Protein AF-A0A966Q245-F1 (afdb_monomer)

Solvent-accessible surface area (backbone atoms only — not comparable to full-atom values): 9886 Å² total; per-residue (Å²): 134,88,85,82,84,82,79,74,84,66,61,67,59,45,67,74,66,71,59,76,82,86,80,82,88,78,82,95,68,84,73,81,70,80,78,78,77,75,71,80,80,77,79,82,71,78,93,60,97,45,72,72,53,53,52,49,50,50,52,49,52,54,48,53,45,51,52,49,42,52,53,41,51,55,48,48,51,55,48,51,53,48,25,63,73,64,69,35,73,64,44,52,52,52,44,53,50,50,52,48,54,39,50,51,49,51,48,52,49,52,50,50,53,48,51,52,47,51,67,64,35,66,62,75,68,60,54,100,64,74,81,82,64,84,70,86,78,65,95,73,88,78,55,76,69,57,56,52,51,59,62,67,77,102

Mean predicted aligned error: 20.28 Å

Structure (mmCIF, N/CA/C/O backbone):
data_AF-A0A966Q245-F1
#
_entry.id   AF-A0A966Q245-F1
#
loop_
_atom_site.group_PDB
_atom_site.id
_atom_site.type_symbol
_atom_site.label_atom_id
_atom_site.label_alt_id
_atom_site.label_comp_id
_atom_site.label_asym_id
_atom_site.label_entity_id
_atom_site.label_seq_id
_atom_site.pdbx_PDB_ins_code
_atom_site.Cartn_x
_atom_site.Cartn_y
_atom_site.Cartn_z
_atom_site.occupancy
_atom_site.B_iso_or_equiv
_atom_site.auth_seq_id
_atom_site.auth_comp_id
_atom_site.auth_asym_id
_atom_site.auth_atom_id
_atom_site.pdbx_PDB_model_num
ATOM 1 N N . MET A 1 1 ? -10.536 -72.642 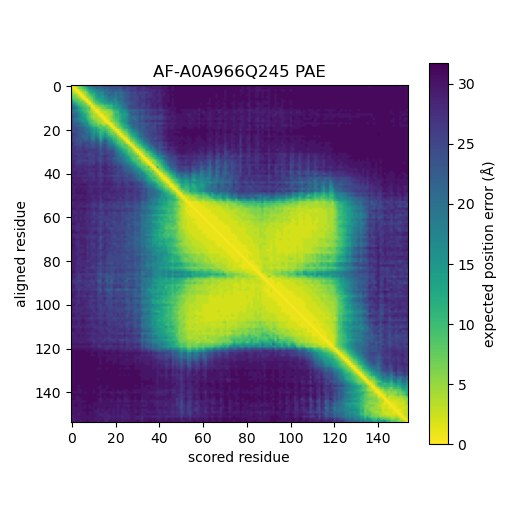16.057 1.00 37.91 1 MET A N 1
ATOM 2 C CA . MET A 1 1 ? -9.957 -71.610 15.169 1.00 37.91 1 MET A CA 1
ATOM 3 C C . MET A 1 1 ? -10.451 -70.271 15.701 1.00 37.91 1 MET A C 1
ATOM 5 O O . MET A 1 1 ? -11.646 -70.160 15.917 1.00 37.91 1 MET A O 1
ATOM 9 N N . ALA A 1 2 ? -9.545 -69.371 16.078 1.00 35.50 2 ALA A N 1
ATOM 10 C CA . ALA A 1 2 ? -9.776 -68.294 17.046 1.00 35.50 2 ALA A CA 1
ATOM 11 C C . ALA A 1 2 ? -10.609 -67.104 16.524 1.00 35.50 2 ALA A C 1
ATOM 13 O O . ALA A 1 2 ? -10.385 -66.635 15.412 1.00 35.50 2 ALA A O 1
ATOM 14 N N . GLU A 1 3 ? -11.503 -66.583 17.370 1.00 36.06 3 GLU A N 1
ATOM 15 C CA . GLU A 1 3 ? -12.107 -65.252 17.233 1.00 36.06 3 GLU A CA 1
ATOM 16 C C . GLU A 1 3 ? -11.166 -64.203 17.848 1.00 36.06 3 GLU A C 1
ATOM 18 O O . GLU A 1 3 ? -10.722 -64.346 18.988 1.00 36.06 3 GLU A O 1
ATOM 23 N N . TYR A 1 4 ? -10.850 -63.147 17.095 1.00 40.66 4 TYR A N 1
ATOM 24 C CA . TYR A 1 4 ? -10.100 -61.987 17.579 1.00 40.66 4 TYR A CA 1
ATOM 25 C C . TYR A 1 4 ? -11.068 -60.814 17.760 1.00 40.66 4 TYR A C 1
ATOM 27 O O . TYR A 1 4 ? -11.590 -60.264 16.791 1.00 40.66 4 TYR A O 1
ATOM 35 N N . ILE A 1 5 ? -11.324 -60.452 19.017 1.00 46.09 5 ILE A N 1
ATOM 36 C CA . ILE A 1 5 ? -12.120 -59.285 19.404 1.00 46.09 5 ILE A CA 1
ATOM 37 C C . ILE A 1 5 ? -11.259 -58.033 19.193 1.00 46.09 5 ILE A C 1
ATOM 39 O O . ILE A 1 5 ? -10.326 -57.780 19.953 1.00 46.09 5 ILE A O 1
ATOM 43 N N . ILE A 1 6 ? -11.574 -57.230 18.174 1.00 47.41 6 ILE A N 1
ATOM 44 C CA . ILE A 1 6 ? -11.005 -55.885 18.019 1.00 47.41 6 ILE A CA 1
ATOM 45 C C . ILE A 1 6 ? -11.787 -54.935 18.933 1.00 47.41 6 ILE A C 1
ATOM 47 O O . ILE A 1 6 ? -12.892 -54.507 18.603 1.00 47.41 6 ILE A O 1
ATOM 51 N N . MET A 1 7 ? -11.218 -54.605 20.095 1.00 42.00 7 MET A N 1
ATOM 52 C CA . MET A 1 7 ? -11.693 -53.494 20.925 1.00 42.00 7 MET A CA 1
ATOM 53 C C . MET A 1 7 ? -11.574 -52.182 20.138 1.00 42.00 7 MET A C 1
ATOM 55 O O . MET A 1 7 ? -10.476 -51.768 19.769 1.00 42.00 7 MET A O 1
ATOM 59 N N . LYS A 1 8 ? -12.705 -51.506 19.909 1.00 51.66 8 LYS A N 1
ATOM 60 C CA . LYS A 1 8 ? -12.738 -50.125 19.416 1.00 51.66 8 LYS A CA 1
ATOM 61 C C . LYS A 1 8 ? -12.217 -49.190 20.511 1.00 51.66 8 LYS A C 1
ATOM 63 O O . LYS A 1 8 ? -12.930 -48.847 21.445 1.00 51.66 8 LYS A O 1
ATOM 68 N N . THR A 1 9 ? -10.981 -48.736 20.369 1.00 49.12 9 THR A N 1
ATOM 69 C CA . THR A 1 9 ? -10.297 -47.760 21.237 1.00 49.12 9 THR A CA 1
ATOM 70 C C . THR A 1 9 ? -10.809 -46.313 21.100 1.00 49.12 9 THR A C 1
ATOM 72 O O . THR A 1 9 ? -10.153 -45.391 21.573 1.00 49.12 9 THR A O 1
ATOM 75 N N . GLY A 1 10 ? -11.972 -46.090 20.473 1.00 57.03 10 GLY A N 1
ATOM 76 C CA . GLY A 1 10 ? -12.543 -44.755 20.238 1.00 57.03 10 GLY A CA 1
ATOM 77 C C . GLY A 1 10 ? -13.560 -44.275 21.282 1.00 57.03 10 GLY A C 1
ATOM 78 O O . GLY A 1 10 ? -13.701 -43.073 21.464 1.00 57.03 10 GLY A O 1
ATOM 79 N N . ASP A 1 11 ? -14.239 -45.177 22.001 1.00 56.38 11 ASP A N 1
ATOM 80 C CA . ASP A 1 11 ? -15.345 -44.788 22.901 1.00 56.38 11 ASP A CA 1
ATOM 81 C C . ASP A 1 11 ? -14.888 -44.383 24.310 1.00 56.38 11 ASP A C 1
ATOM 83 O O . ASP A 1 11 ? -15.531 -43.570 24.975 1.00 56.38 11 ASP A O 1
ATOM 87 N N . ALA A 1 12 ? -13.751 -44.906 24.775 1.00 60.78 12 ALA A N 1
ATOM 88 C CA . ALA A 1 12 ? -13.257 -44.632 26.126 1.00 60.78 12 ALA A CA 1
ATOM 89 C C . ALA A 1 12 ? -12.767 -43.183 26.307 1.00 60.78 12 ALA A C 1
ATOM 91 O O . ALA A 1 12 ? -12.831 -42.647 27.411 1.00 60.78 12 ALA A O 1
ATOM 92 N N . LEU A 1 13 ? -12.298 -42.541 25.229 1.00 58.31 13 LEU A N 1
ATOM 93 C CA . LEU A 1 13 ? -11.798 -41.163 25.267 1.00 58.31 13 LEU A CA 1
ATOM 94 C C . LEU A 1 13 ? -12.942 -40.140 25.245 1.00 58.31 13 LEU A C 1
ATOM 96 O O . LEU A 1 13 ? -12.878 -39.138 25.952 1.00 58.31 13 LEU A O 1
ATOM 100 N N . SER A 1 14 ? -14.007 -40.422 24.492 1.00 60.97 14 SER A N 1
ATOM 101 C CA . SER A 1 14 ? -15.197 -39.568 24.390 1.00 60.97 14 SER A CA 1
ATOM 102 C C . SER A 1 14 ? -15.937 -39.467 25.729 1.00 60.97 14 SER A C 1
ATOM 104 O O . SER A 1 14 ? -16.345 -38.382 26.137 1.00 60.97 14 SER A O 1
ATOM 106 N N . ASN A 1 15 ? -16.034 -40.586 26.456 1.00 61.09 15 ASN A N 1
ATOM 107 C CA . ASN A 1 15 ? -16.732 -40.655 27.742 1.00 61.09 15 ASN A CA 1
ATOM 108 C C . ASN A 1 15 ? -15.905 -40.084 28.916 1.00 61.09 15 ASN A C 1
ATOM 110 O O . ASN A 1 15 ? -16.465 -39.584 29.885 1.00 61.09 15 ASN A O 1
ATOM 114 N N . ALA A 1 16 ? -14.568 -40.114 28.830 1.00 65.75 16 ALA A N 1
ATOM 115 C CA . ALA A 1 16 ? -13.682 -39.534 29.848 1.00 65.75 16 ALA A CA 1
ATOM 116 C C . ALA A 1 16 ? -13.599 -37.996 29.782 1.00 65.75 16 ALA A C 1
ATOM 118 O O . ALA A 1 16 ? -13.284 -37.358 30.785 1.00 65.75 16 ALA A O 1
ATOM 119 N N . LEU A 1 17 ? -13.878 -37.404 28.615 1.00 67.00 17 LEU A N 1
ATOM 120 C CA . LEU A 1 17 ? -13.802 -35.956 28.381 1.00 67.00 17 LEU A CA 1
ATOM 121 C C . LEU A 1 17 ? -15.159 -35.239 28.473 1.00 67.00 17 LEU A C 1
ATOM 123 O O . LEU A 1 17 ? -15.211 -34.030 28.267 1.00 67.00 17 LEU A O 1
ATOM 127 N N . GLY A 1 18 ? -16.245 -35.953 28.793 1.00 55.28 18 GLY A N 1
ATOM 128 C CA . GLY A 1 18 ? -17.570 -35.355 29.004 1.00 55.28 18 GLY A CA 1
ATOM 129 C C . GLY A 1 18 ? -18.142 -34.636 27.778 1.00 55.28 18 GLY A C 1
ATOM 130 O O . GLY A 1 18 ? -18.967 -33.738 27.926 1.00 55.28 18 GLY A O 1
ATOM 131 N N . ILE A 1 19 ? -17.696 -34.994 26.571 1.00 65.81 19 ILE A N 1
ATOM 132 C CA . ILE A 1 19 ? -18.196 -34.396 25.335 1.00 65.81 19 ILE A CA 1
ATOM 133 C C . ILE A 1 19 ? -19.394 -35.232 24.895 1.00 65.81 19 ILE A C 1
ATOM 135 O O . ILE A 1 19 ? -19.243 -36.264 24.241 1.00 65.81 19 ILE A O 1
ATOM 139 N N . GLU A 1 20 ? -20.592 -34.807 25.293 1.00 51.88 20 GLU A N 1
ATOM 140 C CA . GLU A 1 20 ? -21.812 -35.325 24.687 1.00 51.88 20 GLU A CA 1
ATOM 141 C C . GLU A 1 20 ? -21.779 -35.033 23.187 1.00 51.88 20 GLU A C 1
ATOM 143 O O . GLU A 1 20 ? -21.390 -33.954 22.734 1.00 51.88 20 GLU A O 1
ATOM 148 N N . ASN A 1 21 ? -22.136 -36.048 22.413 1.00 52.28 21 ASN A N 1
ATOM 149 C CA . ASN A 1 21 ? -22.091 -36.051 20.966 1.00 52.28 21 ASN A CA 1
ATOM 150 C C . ASN A 1 21 ? -23.127 -35.042 20.430 1.00 52.28 21 ASN A C 1
ATOM 152 O O . ASN A 1 21 ? -24.278 -35.391 20.190 1.00 52.28 21 ASN A O 1
ATOM 156 N N . ILE A 1 22 ? -22.727 -33.780 20.262 1.00 47.59 22 ILE A N 1
ATOM 157 C CA . ILE A 1 22 ? -23.494 -32.730 19.572 1.00 47.59 22 ILE A CA 1
ATOM 158 C C . ILE A 1 22 ? -23.466 -32.994 18.060 1.00 47.59 22 ILE A C 1
ATOM 160 O O . ILE A 1 22 ? -22.899 -32.250 17.265 1.00 47.59 22 ILE A O 1
ATOM 164 N N . VAL A 1 23 ? -24.078 -34.105 17.662 1.00 49.16 23 VAL A N 1
ATOM 165 C CA . VAL A 1 23 ? -24.497 -34.373 16.290 1.00 49.16 23 VAL A CA 1
ATOM 166 C C . VAL A 1 23 ? -26.009 -34.449 16.333 1.00 49.16 23 VAL A C 1
ATOM 168 O O . VAL A 1 23 ? -26.551 -35.537 16.378 1.00 49.16 23 VAL A O 1
ATOM 171 N N . ASP A 1 24 ? -26.656 -33.292 16.446 1.00 46.03 24 ASP A N 1
ATOM 172 C CA . ASP A 1 24 ? -28.020 -33.022 15.984 1.00 46.03 24 ASP A CA 1
ATOM 173 C C . ASP A 1 24 ? -28.374 -31.585 16.390 1.00 46.03 24 ASP A C 1
ATOM 175 O O . ASP A 1 24 ? -28.432 -31.274 17.572 1.00 46.03 24 ASP A O 1
ATOM 179 N N . ILE A 1 25 ? -28.537 -30.715 15.386 1.00 44.81 25 ILE A N 1
ATOM 180 C CA . ILE A 1 25 ? -29.146 -29.363 15.327 1.00 44.81 25 ILE A CA 1
ATOM 181 C C . ILE A 1 25 ? -28.263 -28.479 14.422 1.00 44.81 25 ILE A C 1
ATOM 183 O O . ILE A 1 25 ? -27.556 -27.583 14.869 1.00 44.81 25 ILE A O 1
ATOM 187 N N . ILE A 1 26 ? -28.324 -28.705 13.105 1.00 44.66 26 ILE A N 1
ATOM 188 C CA . ILE A 1 26 ? -28.173 -27.618 12.124 1.00 44.66 26 ILE A CA 1
ATOM 189 C C . ILE A 1 26 ? -29.279 -27.817 11.078 1.00 44.66 26 ILE A C 1
ATOM 191 O O . ILE A 1 26 ? -29.241 -28.803 10.339 1.00 44.66 26 ILE A O 1
ATOM 195 N N . PRO A 1 27 ? -30.294 -26.934 11.009 1.00 41.12 27 PRO A N 1
ATOM 196 C CA . PRO A 1 27 ? -31.349 -27.044 10.015 1.00 41.12 27 PRO A CA 1
ATOM 197 C C . PRO A 1 27 ? -30.798 -26.747 8.615 1.00 41.12 27 PRO A C 1
ATOM 199 O O . PRO A 1 27 ? -30.015 -25.820 8.399 1.00 41.12 27 PRO A O 1
ATOM 202 N N . ALA A 1 28 ? -31.239 -27.557 7.656 1.00 48.72 28 ALA A N 1
ATOM 203 C CA . ALA A 1 28 ? -30.909 -27.471 6.243 1.00 48.72 28 ALA A CA 1
ATOM 204 C C . ALA A 1 28 ? -31.399 -26.151 5.617 1.00 48.72 28 ALA A C 1
ATOM 206 O O . ALA A 1 28 ? -32.506 -26.059 5.098 1.00 48.72 28 ALA A O 1
ATOM 207 N N . ALA A 1 29 ? -30.553 -25.126 5.630 1.00 44.06 29 ALA A N 1
ATOM 208 C CA . ALA A 1 29 ? -30.679 -23.959 4.765 1.00 44.06 29 ALA A CA 1
ATOM 209 C C . ALA A 1 29 ? -29.277 -23.433 4.442 1.00 44.06 29 ALA A C 1
ATOM 211 O O . ALA A 1 29 ? -28.814 -22.426 4.975 1.00 44.06 29 ALA A O 1
ATOM 212 N N . ALA A 1 30 ? -28.577 -24.158 3.567 1.00 48.00 30 ALA A N 1
ATOM 213 C CA . ALA A 1 30 ? -27.301 -23.744 3.005 1.00 48.00 30 ALA A CA 1
ATOM 214 C C . ALA A 1 30 ? -27.496 -22.477 2.154 1.00 48.00 30 ALA A C 1
ATOM 216 O O . ALA A 1 30 ? -27.721 -22.531 0.943 1.00 48.00 30 ALA A O 1
ATOM 217 N N . LYS A 1 31 ? -27.409 -21.313 2.799 1.00 47.22 31 LYS A N 1
ATOM 218 C CA . LYS A 1 31 ? -27.165 -20.039 2.128 1.00 47.22 31 LYS A CA 1
ATOM 219 C C . LYS A 1 31 ? -25.804 -20.185 1.451 1.00 47.22 31 LYS A C 1
ATOM 221 O O . LYS A 1 31 ? -24.788 -20.273 2.134 1.00 47.22 31 LYS A O 1
ATOM 226 N N . LYS A 1 32 ? -25.798 -20.314 0.120 1.00 53.06 32 LYS A N 1
ATOM 227 C CA . LYS A 1 32 ? -24.579 -20.413 -0.692 1.00 53.06 32 LYS A CA 1
ATOM 228 C C . LYS A 1 32 ? -23.677 -19.225 -0.356 1.00 53.06 32 LYS A C 1
ATOM 230 O O . LYS A 1 32 ? -23.935 -18.108 -0.795 1.00 53.06 32 LYS A O 1
ATOM 235 N N . LEU A 1 33 ? -22.651 -19.475 0.449 1.00 50.28 33 LEU A N 1
ATOM 236 C CA . LEU A 1 33 ? -21.519 -18.575 0.600 1.00 50.28 33 LEU A CA 1
ATOM 237 C C . LEU A 1 33 ? -20.892 -18.416 -0.793 1.00 50.28 33 LEU A C 1
ATOM 239 O O . LEU A 1 33 ? -20.766 -19.421 -1.504 1.00 50.28 33 LEU A O 1
ATOM 243 N N . PRO A 1 34 ? -20.542 -17.197 -1.232 1.00 48.72 34 PRO A N 1
ATOM 244 C CA . PRO A 1 34 ? -19.840 -17.040 -2.491 1.00 48.72 34 PRO A CA 1
ATOM 245 C C . PRO A 1 34 ? -18.511 -17.785 -2.372 1.00 48.72 34 PRO A C 1
ATOM 247 O O . PRO A 1 34 ? -17.696 -17.503 -1.495 1.00 48.72 34 PRO A O 1
ATOM 250 N N . LEU A 1 35 ? -18.330 -18.780 -3.240 1.00 53.34 35 LEU A N 1
ATOM 251 C CA . LEU A 1 35 ? -17.052 -19.435 -3.462 1.00 53.34 35 LEU A CA 1
ATOM 252 C C . LEU A 1 35 ? -16.062 -18.334 -3.839 1.00 53.34 35 LEU A C 1
ATOM 254 O O . LEU A 1 35 ? -16.130 -17.780 -4.935 1.00 53.34 35 LEU A O 1
ATOM 258 N N . VAL A 1 36 ? -15.179 -17.983 -2.906 1.00 56.53 36 VAL A N 1
ATOM 259 C CA . VAL A 1 36 ? -14.026 -17.137 -3.192 1.00 56.53 36 VAL A CA 1
ATOM 260 C C . VAL A 1 36 ? -13.178 -17.928 -4.176 1.00 56.53 36 VAL A C 1
ATOM 262 O O . VAL A 1 36 ? -12.489 -18.878 -3.806 1.00 56.53 36 VAL A O 1
ATOM 265 N N . VAL A 1 37 ? -13.305 -17.573 -5.454 1.00 48.28 37 VAL A N 1
ATOM 266 C CA . VAL A 1 37 ? -12.442 -18.047 -6.530 1.00 48.28 37 VAL A CA 1
ATOM 267 C C . VAL A 1 37 ? -11.032 -17.628 -6.142 1.00 48.28 37 VAL A C 1
ATOM 269 O O . VAL A 1 37 ? -10.654 -16.462 -6.244 1.00 48.28 37 VAL A O 1
ATOM 272 N N . ARG A 1 38 ? -10.279 -18.583 -5.600 1.00 62.00 38 ARG A N 1
ATOM 273 C CA . ARG A 1 38 ? -8.860 -18.440 -5.310 1.00 62.00 38 ARG A CA 1
ATOM 274 C C . ARG A 1 38 ? -8.180 -18.243 -6.662 1.00 62.00 38 ARG A C 1
ATOM 276 O O . ARG A 1 38 ? -8.025 -19.204 -7.408 1.00 62.00 38 ARG A O 1
ATOM 2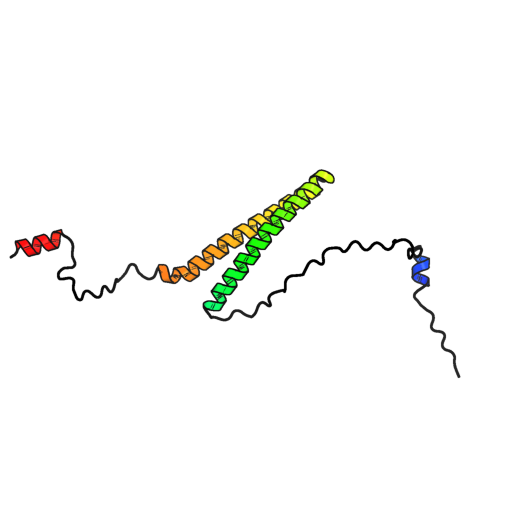83 N N . SER A 1 39 ? -7.879 -16.989 -6.996 1.00 56.69 39 SER A N 1
ATOM 284 C CA . SER A 1 39 ? -7.148 -16.628 -8.209 1.00 56.69 39 SER A CA 1
ATOM 285 C C . SER A 1 39 ? -5.878 -17.470 -8.287 1.00 56.69 39 SER A C 1
ATOM 287 O O . SER A 1 39 ? -5.163 -17.583 -7.286 1.00 56.69 39 SER A O 1
ATOM 289 N N . GLU A 1 40 ? -5.641 -18.075 -9.448 1.00 55.53 40 GLU A N 1
ATOM 290 C CA . GLU A 1 40 ? -4.492 -18.928 -9.742 1.00 55.53 40 GLU A CA 1
ATOM 291 C C . GLU A 1 40 ? -3.199 -18.314 -9.192 1.00 55.53 40 GLU A C 1
ATOM 293 O O . GLU A 1 40 ? -2.859 -17.166 -9.480 1.00 55.53 40 GLU A O 1
ATOM 298 N N . GLN A 1 41 ? -2.487 -19.076 -8.359 1.00 54.47 41 GLN A N 1
ATOM 299 C CA . GLN A 1 41 ? -1.119 -18.733 -7.994 1.00 54.47 41 GLN A CA 1
ATOM 300 C C . GLN A 1 41 ? -0.277 -18.857 -9.261 1.00 54.47 41 GLN A C 1
ATOM 302 O O . GLN A 1 41 ? -0.049 -19.964 -9.745 1.00 54.47 41 GLN A O 1
ATOM 307 N N . THR A 1 42 ? 0.171 -17.726 -9.797 1.00 50.66 42 THR A N 1
ATOM 308 C CA . THR A 1 42 ? 1.181 -17.699 -10.852 1.00 50.66 42 THR A CA 1
ATOM 309 C C . THR A 1 42 ? 2.454 -18.335 -10.305 1.00 50.66 42 THR A C 1
ATOM 311 O O . THR A 1 42 ? 3.011 -17.864 -9.310 1.00 50.66 42 THR A O 1
ATOM 314 N N . VAL A 1 43 ?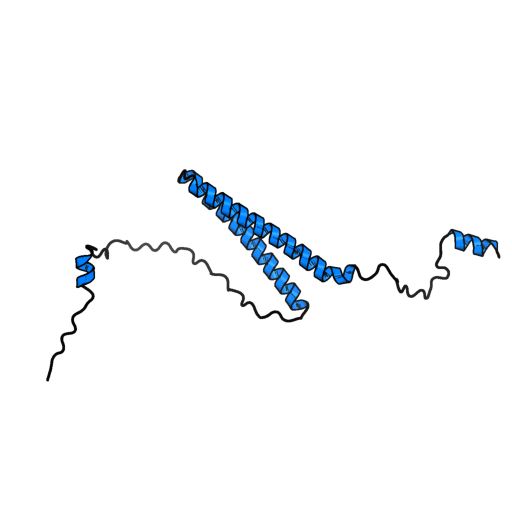 2.866 -19.440 -10.921 1.00 53.12 43 VAL A N 1
ATOM 315 C CA . VAL A 1 43 ? 4.133 -20.122 -10.654 1.00 53.12 43 VAL A CA 1
ATOM 316 C C . VAL A 1 43 ? 5.255 -19.120 -10.929 1.00 53.12 43 VAL A C 1
ATOM 318 O O . VAL A 1 43 ? 5.293 -18.523 -12.000 1.00 53.12 43 VAL A O 1
ATOM 321 N N . ILE A 1 44 ? 6.110 -18.869 -9.938 1.00 56.72 44 ILE A N 1
ATOM 322 C CA . ILE A 1 44 ? 7.304 -18.037 -10.110 1.00 56.72 44 ILE A CA 1
ATOM 323 C C . ILE A 1 44 ? 8.395 -18.907 -10.736 1.00 56.72 44 ILE A C 1
ATOM 325 O O . ILE A 1 44 ? 9.040 -19.696 -10.044 1.00 56.72 44 ILE A O 1
ATOM 329 N N . ASP A 1 45 ? 8.551 -18.814 -12.053 1.00 61.41 45 ASP A N 1
ATOM 330 C CA . ASP A 1 45 ? 9.682 -19.419 -12.755 1.00 61.41 45 ASP A CA 1
ATOM 331 C C . ASP A 1 45 ? 10.991 -18.702 -12.376 1.00 61.41 45 ASP A C 1
ATOM 333 O O . ASP A 1 45 ? 11.000 -17.545 -11.950 1.00 61.41 45 ASP A O 1
ATOM 337 N N . ALA A 1 46 ? 12.112 -19.423 -12.456 1.00 59.19 46 ALA A N 1
ATOM 338 C CA . ALA A 1 46 ? 13.426 -18.893 -12.099 1.00 59.19 46 ALA A CA 1
ATOM 339 C C . ALA A 1 46 ? 13.799 -17.678 -12.977 1.00 59.19 46 ALA A C 1
ATOM 341 O O . ALA A 1 46 ? 13.468 -17.681 -14.166 1.00 59.19 46 ALA A O 1
ATOM 342 N N . PRO A 1 47 ? 14.532 -16.676 -12.441 1.00 57.75 47 PRO A N 1
ATOM 343 C CA . PRO A 1 47 ? 14.859 -15.468 -13.189 1.00 57.75 47 PRO A CA 1
ATOM 344 C C . PRO A 1 47 ? 15.651 -15.842 -14.438 1.00 57.75 47 PRO A C 1
ATOM 346 O O . PRO A 1 47 ? 16.764 -16.364 -14.348 1.00 57.75 47 PRO A O 1
ATOM 349 N N . THR A 1 48 ? 15.067 -15.601 -15.604 1.00 59.56 48 THR A N 1
ATOM 350 C CA . THR A 1 48 ? 15.748 -15.726 -16.890 1.00 59.56 48 THR A CA 1
ATOM 351 C C . THR A 1 48 ? 16.284 -14.350 -17.270 1.00 59.56 48 THR A C 1
ATOM 353 O O . THR A 1 48 ? 15.664 -13.323 -17.015 1.00 59.56 48 THR A O 1
ATOM 356 N N . GLU A 1 49 ? 17.493 -14.303 -17.824 1.00 59.66 49 GLU A N 1
ATOM 357 C CA . GLU A 1 49 ? 18.268 -13.069 -18.032 1.00 59.66 49 GLU A CA 1
ATOM 358 C C . GLU A 1 49 ? 17.731 -12.183 -19.185 1.00 59.66 49 GLU A C 1
ATOM 360 O O . GLU A 1 49 ? 18.430 -11.296 -19.676 1.00 59.66 49 GLU A O 1
ATOM 365 N N . ASN A 1 50 ? 16.491 -12.402 -19.647 1.00 69.06 50 ASN A N 1
ATOM 366 C CA . ASN A 1 50 ? 15.904 -11.652 -20.756 1.00 69.06 50 ASN A CA 1
ATOM 367 C C . ASN A 1 50 ? 15.207 -10.373 -20.272 1.00 69.06 50 ASN A C 1
ATOM 369 O O . ASN A 1 50 ? 14.458 -10.365 -19.298 1.00 69.06 50 ASN A O 1
ATOM 373 N N . GLN A 1 51 ? 15.362 -9.288 -21.032 1.00 65.25 51 GLN A N 1
ATOM 374 C CA . GLN A 1 51 ? 14.700 -8.003 -20.758 1.00 65.25 51 GLN A CA 1
ATOM 375 C C . GLN A 1 51 ? 13.161 -8.083 -20.784 1.00 65.25 51 GLN A C 1
ATOM 377 O O . GLN A 1 51 ? 12.497 -7.323 -20.084 1.00 65.25 51 GLN A O 1
ATOM 382 N N . ALA A 1 52 ? 12.586 -8.997 -21.575 1.00 68.44 52 ALA A N 1
ATOM 383 C CA . ALA A 1 52 ? 11.138 -9.215 -21.619 1.00 68.44 52 ALA A CA 1
ATOM 384 C C . ALA A 1 52 ? 10.602 -9.811 -20.304 1.00 68.44 52 ALA A C 1
ATOM 386 O O . ALA A 1 52 ? 9.545 -9.393 -19.832 1.00 68.44 52 ALA A O 1
ATOM 387 N N . ASP A 1 53 ? 11.370 -10.712 -19.688 1.00 75.75 53 ASP A N 1
ATOM 388 C CA . ASP A 1 53 ? 11.012 -11.363 -18.424 1.00 75.75 53 ASP A CA 1
ATOM 389 C C . ASP A 1 53 ? 11.083 -10.346 -17.268 1.00 75.75 53 ASP A C 1
ATOM 391 O O . ASP A 1 53 ? 10.171 -10.261 -16.450 1.00 75.75 53 ASP A O 1
ATOM 395 N N . GLN A 1 54 ? 12.080 -9.450 -17.283 1.00 78.69 54 GLN A N 1
ATOM 396 C CA . GLN A 1 54 ? 12.208 -8.358 -16.303 1.00 78.69 54 GLN A CA 1
ATOM 397 C C . GLN A 1 54 ? 11.028 -7.374 -16.318 1.00 78.69 54 GLN A C 1
ATOM 399 O O . GLN A 1 54 ? 10.600 -6.883 -15.267 1.00 78.69 54 GLN A O 1
ATOM 404 N N . ASP A 1 55 ? 10.502 -7.057 -17.502 1.00 82.38 55 ASP A N 1
ATOM 405 C CA . ASP A 1 55 ? 9.362 -6.154 -17.641 1.00 82.38 55 ASP A CA 1
ATOM 406 C C . ASP A 1 55 ? 8.058 -6.801 -17.169 1.00 82.38 55 ASP A C 1
ATOM 408 O O . ASP A 1 55 ? 7.241 -6.136 -16.519 1.00 82.38 55 ASP A O 1
ATOM 412 N N . GLU A 1 56 ? 7.871 -8.092 -17.437 1.00 87.44 56 GLU A N 1
ATOM 413 C CA . GLU A 1 56 ? 6.727 -8.842 -16.923 1.00 87.44 56 GLU A CA 1
ATOM 414 C C . GLU A 1 56 ? 6.799 -9.034 -15.404 1.00 87.44 56 GLU A C 1
ATOM 416 O O . GLU A 1 56 ? 5.798 -8.784 -14.724 1.00 87.44 56 GLU A O 1
ATOM 421 N N . ASP A 1 57 ? 7.977 -9.325 -14.850 1.00 85.06 57 ASP A N 1
ATOM 422 C CA . ASP A 1 57 ? 8.208 -9.395 -13.404 1.00 85.06 57 ASP A CA 1
ATOM 423 C C . ASP A 1 57 ? 7.925 -8.053 -12.722 1.00 85.06 57 ASP A C 1
ATOM 425 O O . ASP A 1 57 ? 7.242 -7.994 -11.694 1.00 85.06 57 ASP A O 1
ATOM 429 N N . TYR A 1 58 ? 8.365 -6.941 -13.321 1.00 88.75 58 TYR A N 1
ATOM 430 C CA . TYR A 1 58 ? 8.045 -5.604 -12.822 1.00 88.75 58 TYR A CA 1
ATOM 431 C C . TYR A 1 58 ? 6.536 -5.336 -12.841 1.00 88.75 58 TYR A C 1
ATOM 433 O O . TYR A 1 58 ? 5.978 -4.806 -11.872 1.00 88.75 58 TYR A O 1
ATOM 441 N N . ARG A 1 59 ? 5.844 -5.693 -13.930 1.00 88.62 59 ARG A N 1
ATOM 442 C CA . ARG A 1 59 ? 4.387 -5.525 -14.032 1.00 88.62 59 ARG A CA 1
ATOM 443 C C . ARG A 1 59 ? 3.659 -6.393 -13.013 1.00 88.62 59 ARG A C 1
ATOM 445 O O . ARG A 1 59 ? 2.699 -5.908 -12.412 1.00 88.62 59 ARG A O 1
ATOM 452 N N . LEU A 1 60 ? 4.103 -7.630 -12.805 1.00 91.12 60 LEU A N 1
ATOM 453 C CA . LEU A 1 60 ? 3.554 -8.541 -11.809 1.00 91.12 60 LEU A CA 1
ATOM 454 C C . LEU A 1 60 ? 3.744 -7.980 -10.401 1.00 91.12 60 LEU A C 1
ATOM 456 O O . LEU A 1 60 ? 2.756 -7.787 -9.699 1.00 91.12 60 LEU A O 1
ATOM 460 N N . ALA A 1 61 ? 4.971 -7.620 -10.026 1.00 89.75 61 ALA A N 1
ATOM 461 C CA . ALA A 1 61 ? 5.271 -7.032 -8.725 1.00 89.75 61 ALA A CA 1
ATOM 462 C C . ALA A 1 61 ? 4.451 -5.755 -8.480 1.00 89.75 61 ALA A C 1
ATOM 464 O O . ALA A 1 61 ? 3.831 -5.599 -7.428 1.00 89.75 61 ALA A O 1
ATOM 465 N N . ARG A 1 62 ? 4.356 -4.863 -9.476 1.00 91.94 62 ARG A N 1
ATOM 466 C CA . ARG A 1 62 ? 3.551 -3.636 -9.387 1.00 91.94 62 ARG A CA 1
ATOM 467 C C . ARG A 1 62 ? 2.063 -3.918 -9.181 1.00 91.94 62 ARG A C 1
ATOM 469 O O . ARG A 1 62 ? 1.435 -3.204 -8.399 1.00 91.94 62 ARG A O 1
ATOM 476 N N . ARG A 1 63 ? 1.496 -4.912 -9.874 1.00 92.94 63 ARG A N 1
ATOM 477 C CA . ARG A 1 63 ? 0.102 -5.341 -9.665 1.00 92.94 63 ARG A CA 1
ATOM 478 C C . ARG A 1 63 ? -0.083 -5.894 -8.256 1.00 92.94 63 ARG A C 1
ATOM 480 O O . ARG A 1 63 ? -0.922 -5.383 -7.528 1.00 92.94 63 ARG A O 1
ATOM 487 N N . THR A 1 64 ? 0.773 -6.821 -7.837 1.00 92.19 64 THR A N 1
ATOM 488 C CA . THR A 1 64 ? 0.720 -7.438 -6.506 1.00 92.19 64 THR A CA 1
ATOM 489 C C . THR A 1 64 ? 0.781 -6.404 -5.387 1.00 92.19 64 THR A C 1
ATOM 491 O O . THR A 1 64 ? -0.047 -6.440 -4.481 1.00 92.19 64 THR A O 1
ATOM 494 N N . PHE A 1 65 ? 1.703 -5.438 -5.451 1.00 93.38 65 PHE A N 1
ATOM 495 C CA . PHE A 1 65 ? 1.784 -4.386 -4.437 1.00 93.38 65 PHE A CA 1
ATOM 496 C C . PHE A 1 65 ? 0.543 -3.489 -4.426 1.00 93.38 65 PHE A C 1
ATOM 498 O O . PHE A 1 65 ? 0.076 -3.112 -3.356 1.00 93.38 65 PHE A O 1
ATOM 505 N N . ARG A 1 66 ? -0.028 -3.158 -5.591 1.00 93.94 66 ARG A N 1
ATOM 506 C CA . ARG A 1 66 ? -1.270 -2.370 -5.659 1.00 93.94 66 ARG A CA 1
ATOM 507 C C . ARG A 1 66 ? -2.453 -3.132 -5.076 1.00 93.94 66 ARG A C 1
ATOM 509 O O . ARG A 1 66 ? -3.201 -2.558 -4.290 1.00 93.94 66 ARG A O 1
ATOM 516 N N . ASP A 1 67 ? -2.570 -4.412 -5.397 1.00 95.00 67 ASP A N 1
ATOM 517 C CA . ASP A 1 67 ? -3.614 -5.276 -4.855 1.00 95.00 67 ASP A CA 1
ATOM 518 C C . ASP A 1 67 ? -3.471 -5.441 -3.341 1.00 95.00 67 ASP A C 1
ATOM 520 O O . ASP A 1 67 ? -4.469 -5.415 -2.624 1.00 95.00 67 ASP A O 1
ATOM 524 N N . LEU A 1 68 ? -2.238 -5.563 -2.840 1.00 93.69 68 LEU A N 1
ATOM 525 C CA . LEU A 1 68 ? -1.964 -5.672 -1.411 1.00 93.69 68 LEU A CA 1
ATOM 526 C C . LEU A 1 68 ? -2.287 -4.372 -0.665 1.00 93.69 68 LEU A C 1
ATOM 528 O O . LEU A 1 68 ? -2.863 -4.433 0.415 1.00 93.69 68 LEU A O 1
ATOM 532 N N . ILE A 1 69 ? -1.985 -3.207 -1.247 1.00 93.06 69 ILE A N 1
ATOM 533 C CA . ILE A 1 69 ? -2.353 -1.900 -0.677 1.00 93.06 69 ILE A CA 1
ATOM 534 C C . ILE A 1 69 ? -3.875 -1.743 -0.623 1.00 93.06 69 ILE A C 1
ATOM 536 O O . ILE A 1 69 ? -4.401 -1.347 0.411 1.00 93.06 69 ILE A O 1
ATOM 540 N N . ASN A 1 70 ? -4.588 -2.089 -1.699 1.00 94.44 70 ASN A N 1
ATOM 541 C CA . ASN A 1 70 ? -6.051 -2.001 -1.730 1.00 94.44 70 ASN A CA 1
ATOM 542 C C . ASN A 1 70 ? -6.680 -2.920 -0.675 1.00 94.44 70 ASN A C 1
ATOM 544 O O . ASN A 1 70 ? -7.418 -2.451 0.183 1.00 94.44 70 ASN A O 1
ATOM 548 N N . LYS A 1 71 ? -6.298 -4.204 -0.661 1.00 94.38 71 LYS A N 1
ATOM 549 C CA . LYS A 1 71 ? -6.773 -5.165 0.348 1.00 94.38 71 LYS A CA 1
ATOM 550 C C . LYS A 1 71 ? -6.369 -4.768 1.769 1.00 94.38 71 LYS A C 1
ATOM 552 O O . LYS A 1 71 ? -7.104 -5.039 2.710 1.00 94.38 71 LYS A O 1
ATOM 557 N N . GLY A 1 72 ? -5.199 -4.153 1.931 1.00 94.25 72 GLY A N 1
ATOM 558 C CA . GLY A 1 72 ? -4.723 -3.626 3.203 1.00 94.25 72 GLY A CA 1
ATOM 559 C C . GLY A 1 72 ? -5.587 -2.476 3.710 1.00 94.25 72 GLY A C 1
ATOM 560 O O . GLY A 1 72 ? -5.943 -2.473 4.882 1.00 94.25 72 GLY A O 1
ATOM 561 N N . ASN A 1 73 ? -5.978 -1.548 2.834 1.00 93.38 73 ASN A N 1
ATOM 562 C CA . ASN A 1 73 ? -6.900 -0.462 3.170 1.00 93.38 73 ASN A CA 1
ATOM 563 C C . ASN A 1 73 ? -8.289 -0.998 3.544 1.00 93.38 73 ASN A C 1
ATOM 565 O O . ASN A 1 73 ? -8.802 -0.630 4.597 1.00 93.38 73 ASN A O 1
ATOM 569 N N . ASP A 1 74 ? -8.838 -1.935 2.765 1.00 94.69 74 ASP A N 1
ATOM 570 C CA . ASP A 1 74 ? -10.122 -2.581 3.078 1.00 94.69 74 ASP A CA 1
ATOM 571 C C . ASP A 1 74 ? -10.067 -3.304 4.439 1.00 94.69 74 ASP A C 1
ATOM 573 O O . ASP A 1 74 ? -10.989 -3.234 5.251 1.00 94.69 74 ASP A O 1
ATOM 577 N N . ALA A 1 75 ? -8.953 -3.987 4.726 1.00 93.31 75 ALA A N 1
ATOM 578 C CA . ALA A 1 75 ? -8.739 -4.656 6.005 1.00 93.31 75 ALA A CA 1
ATOM 579 C C . ALA A 1 75 ? -8.595 -3.665 7.172 1.00 93.31 75 ALA A C 1
ATOM 581 O O . ALA A 1 75 ? -9.063 -3.956 8.271 1.00 93.31 75 ALA A O 1
ATOM 582 N N . ILE A 1 76 ? -7.974 -2.501 6.955 1.00 93.06 76 ILE A N 1
ATOM 583 C CA . ILE A 1 76 ? -7.887 -1.429 7.957 1.00 93.06 76 ILE A CA 1
ATOM 584 C C . ILE A 1 76 ? -9.281 -0.896 8.288 1.00 93.06 76 ILE A C 1
ATOM 586 O O . ILE A 1 76 ? -9.573 -0.699 9.465 1.00 93.06 76 ILE A O 1
ATOM 590 N N . GLU A 1 77 ? -10.147 -0.700 7.293 1.00 92.25 77 GLU A N 1
ATOM 591 C CA . GLU A 1 77 ? -11.537 -0.291 7.521 1.00 92.25 77 GLU A CA 1
ATOM 592 C C . GLU A 1 77 ? -12.301 -1.350 8.328 1.00 92.25 77 GLU A C 1
ATOM 594 O O . GLU A 1 77 ? -12.874 -1.031 9.370 1.00 92.25 77 GLU A O 1
ATOM 599 N N . GLY A 1 78 ? -12.212 -2.626 7.932 1.00 91.56 78 GLY A N 1
ATOM 600 C CA . GLY A 1 78 ? -12.867 -3.724 8.650 1.00 91.56 78 GLY A CA 1
ATOM 601 C C . GLY A 1 78 ? -12.374 -3.904 10.092 1.00 91.56 78 GLY A C 1
ATOM 602 O O . GLY A 1 78 ? -13.174 -4.115 11.004 1.00 91.56 78 GLY A O 1
ATOM 603 N N . ILE A 1 79 ? -11.062 -3.781 10.334 1.00 89.88 79 ILE A N 1
ATOM 604 C CA . ILE A 1 79 ? -10.506 -3.788 11.697 1.00 89.88 79 ILE A CA 1
ATOM 605 C C . ILE A 1 79 ? -10.916 -2.526 12.455 1.00 89.88 79 ILE A C 1
ATOM 607 O O . ILE A 1 79 ? -11.140 -2.602 13.658 1.00 89.88 79 ILE A O 1
ATOM 611 N N . GLY A 1 80 ? -11.027 -1.379 11.786 1.00 90.94 80 GLY A N 1
ATOM 612 C CA . GLY A 1 80 ? -11.476 -0.131 12.392 1.00 90.94 80 GLY A CA 1
ATOM 613 C C . GLY A 1 80 ? -12.901 -0.229 12.932 1.00 90.94 80 GLY A C 1
ATOM 614 O O . GLY A 1 80 ? -13.167 0.238 14.039 1.00 90.94 80 GLY A O 1
ATOM 615 N N . ASP A 1 81 ? -13.799 -0.882 12.198 1.00 90.88 81 ASP A N 1
ATOM 616 C CA . ASP A 1 81 ? -15.166 -1.128 12.660 1.00 90.88 81 ASP A CA 1
ATOM 617 C C . ASP A 1 81 ? -15.203 -2.133 13.816 1.00 90.88 81 ASP A C 1
ATOM 619 O O . ASP A 1 81 ? -15.847 -1.870 14.833 1.00 90.88 81 ASP A O 1
ATOM 623 N N . LEU A 1 82 ? -14.414 -3.211 13.739 1.00 88.00 82 LEU A N 1
ATOM 624 C CA . LEU A 1 82 ? -14.266 -4.161 14.846 1.00 88.00 82 LEU A CA 1
ATOM 625 C C . LEU A 1 82 ? -13.660 -3.507 16.099 1.00 88.00 82 LEU A C 1
ATOM 627 O O . LEU A 1 82 ? -14.083 -3.801 17.210 1.00 88.00 82 LEU A O 1
ATOM 631 N N . ALA A 1 83 ? -12.681 -2.614 15.946 1.00 88.81 83 ALA A N 1
ATOM 632 C CA . ALA A 1 83 ? -12.037 -1.912 17.055 1.00 88.81 83 ALA A CA 1
ATOM 633 C C . ALA A 1 83 ? -12.985 -0.918 17.743 1.00 88.81 83 ALA A C 1
ATOM 635 O O . ALA A 1 83 ? -12.886 -0.717 18.956 1.00 88.81 83 ALA A O 1
ATOM 636 N N . LYS A 1 84 ? -13.912 -0.314 16.986 1.00 88.19 84 LYS A N 1
ATOM 637 C CA . LYS A 1 84 ? -15.001 0.504 17.539 1.00 88.19 84 LYS A CA 1
ATOM 638 C C . LYS A 1 84 ? -16.023 -0.355 18.278 1.00 88.19 84 LYS A C 1
ATOM 640 O O . LYS A 1 84 ? -16.421 0.024 19.369 1.00 88.19 84 LYS A O 1
ATOM 645 N N . GLU A 1 85 ? -16.426 -1.492 17.712 1.00 90.44 85 GLU A N 1
ATOM 646 C CA . GLU A 1 85 ? -17.416 -2.388 18.325 1.00 90.44 85 GLU A CA 1
ATOM 647 C C . GLU A 1 85 ? -16.876 -3.086 19.578 1.00 90.44 85 GLU A C 1
ATOM 649 O O . GLU A 1 85 ? -17.569 -3.197 20.585 1.00 90.44 85 GLU A O 1
ATOM 654 N N . SER A 1 86 ? -15.625 -3.545 19.537 1.00 87.81 86 SER A N 1
ATOM 655 C CA . SER A 1 86 ? -15.025 -4.298 20.635 1.00 87.81 86 SER A CA 1
ATOM 656 C C . SER A 1 86 ? -14.448 -3.408 21.740 1.00 87.81 86 SER A C 1
ATOM 658 O O . SER A 1 86 ? -13.946 -3.952 22.723 1.00 87.81 86 SER A O 1
ATOM 660 N N . GLU A 1 87 ? -14.378 -2.088 21.522 1.00 86.75 87 GLU A N 1
ATOM 661 C CA . GLU A 1 87 ? -13.733 -1.083 22.387 1.00 86.75 87 GLU A CA 1
ATOM 662 C C . GLU A 1 87 ? -12.371 -1.535 22.961 1.00 86.75 87 GLU A C 1
ATOM 664 O O . GLU A 1 87 ? -11.984 -1.190 24.078 1.00 86.75 87 GLU A O 1
ATOM 669 N N . SER A 1 88 ? -11.621 -2.347 22.206 1.00 87.06 88 SER A N 1
ATOM 670 C CA . SER A 1 88 ? -10.421 -3.008 22.723 1.00 87.06 88 SER A CA 1
ATOM 671 C C . SER A 1 88 ? -9.180 -2.186 22.385 1.00 87.06 88 SER A C 1
ATOM 673 O O . SER A 1 88 ? -8.862 -2.041 21.201 1.00 87.06 88 SER A O 1
ATOM 675 N N . PRO A 1 89 ? -8.394 -1.730 23.381 1.00 88.00 89 PRO A N 1
ATOM 676 C CA . PRO A 1 89 ? -7.120 -1.051 23.131 1.00 88.00 89 PRO A CA 1
ATOM 677 C C . PRO A 1 89 ? -6.180 -1.880 22.249 1.00 88.00 89 PRO A C 1
ATOM 679 O O . PRO A 1 89 ? -5.453 -1.346 21.414 1.00 88.00 89 PRO A O 1
ATOM 682 N N . ARG A 1 90 ? -6.255 -3.211 22.369 1.00 89.19 90 ARG A N 1
ATOM 683 C CA . ARG A 1 90 ? -5.440 -4.132 21.579 1.00 89.19 90 ARG A CA 1
ATOM 684 C C . ARG A 1 90 ? -5.809 -4.126 20.093 1.00 89.19 90 ARG A C 1
ATOM 686 O O . ARG A 1 90 ? -4.920 -4.274 19.258 1.00 89.19 90 ARG A O 1
ATOM 693 N N . ALA A 1 91 ? -7.084 -3.939 19.751 1.00 89.38 91 ALA A N 1
ATOM 694 C CA . ALA A 1 91 ? -7.523 -3.874 18.357 1.00 89.38 91 ALA A CA 1
ATOM 695 C C . ALA A 1 91 ? -6.931 -2.645 17.644 1.00 89.38 91 ALA A C 1
ATOM 697 O O . ALA A 1 91 ? -6.456 -2.756 16.514 1.00 89.38 91 ALA A O 1
ATOM 698 N N . TYR A 1 92 ? -6.846 -1.505 18.339 1.00 91.62 92 TYR A N 1
ATOM 699 C CA . TYR A 1 92 ? -6.196 -0.299 17.819 1.00 91.62 92 TYR A CA 1
ATOM 700 C C . TYR A 1 92 ? -4.681 -0.466 17.624 1.00 91.62 92 TYR A C 1
ATOM 702 O O . TYR A 1 92 ? -4.133 0.042 16.648 1.00 91.62 92 TYR A O 1
ATOM 710 N N . GLU A 1 93 ? -3.994 -1.217 18.490 1.00 91.75 93 GLU A N 1
ATOM 711 C CA . GLU A 1 93 ? -2.568 -1.531 18.303 1.00 91.75 93 GLU A CA 1
ATOM 712 C C . GLU A 1 93 ? -2.321 -2.413 17.071 1.00 91.75 93 GLU A C 1
ATOM 714 O O . GLU A 1 93 ? -1.381 -2.183 16.301 1.00 91.75 93 GLU A O 1
ATOM 719 N N . VAL A 1 94 ? -3.171 -3.424 16.864 1.00 92.00 94 VAL A N 1
ATOM 720 C CA . VAL A 1 94 ? -3.090 -4.295 15.684 1.00 92.00 94 VAL A CA 1
ATOM 721 C C . VAL A 1 94 ? -3.400 -3.496 14.419 1.00 92.00 94 VAL A C 1
ATOM 723 O O . VAL A 1 94 ? -2.671 -3.621 13.437 1.00 92.00 94 VAL A O 1
ATOM 726 N N . MET A 1 95 ? -4.400 -2.612 14.456 1.00 91.94 95 MET A N 1
ATOM 727 C CA . MET A 1 95 ? -4.703 -1.689 13.360 1.00 91.94 95 MET A CA 1
ATOM 728 C C . MET A 1 95 ? -3.509 -0.784 13.031 1.00 91.94 95 MET A C 1
ATOM 730 O O . MET A 1 95 ? -3.134 -0.671 11.867 1.00 91.94 95 MET A O 1
ATOM 734 N N . ALA A 1 96 ? -2.864 -0.190 14.039 1.00 92.50 96 ALA A N 1
ATOM 735 C CA . ALA A 1 96 ? -1.670 0.634 13.843 1.00 92.50 96 ALA A CA 1
ATOM 736 C C . ALA A 1 96 ? -0.511 -0.169 13.227 1.00 92.50 96 ALA A C 1
ATOM 738 O O . ALA A 1 96 ? 0.214 0.331 12.364 1.00 92.50 96 ALA A O 1
ATOM 739 N N . THR A 1 97 ? -0.365 -1.435 13.624 1.00 95.06 97 THR A N 1
ATOM 740 C CA . THR A 1 97 ? 0.616 -2.354 13.030 1.00 95.06 97 THR A CA 1
ATOM 741 C C . THR A 1 97 ? 0.287 -2.645 11.564 1.00 95.06 97 THR A C 1
ATOM 743 O O . THR A 1 97 ? 1.174 -2.556 10.719 1.00 95.06 97 THR A O 1
ATOM 746 N N . LEU A 1 98 ? -0.980 -2.916 11.234 1.00 93.69 98 LEU A N 1
ATOM 747 C CA . LEU A 1 98 ? -1.414 -3.154 9.856 1.00 93.69 98 LEU A CA 1
ATOM 748 C C . LEU A 1 98 ? -1.211 -1.914 8.975 1.00 93.69 98 LEU A C 1
ATOM 750 O O . LEU A 1 98 ? -0.665 -2.024 7.880 1.00 93.69 98 LEU A O 1
ATOM 754 N N . MET A 1 99 ? -1.575 -0.728 9.471 1.00 93.50 99 MET A N 1
ATOM 755 C CA . MET A 1 99 ? -1.321 0.548 8.794 1.00 93.50 99 MET A CA 1
ATOM 756 C C . MET A 1 99 ? 0.161 0.732 8.475 1.00 93.50 99 MET A C 1
ATOM 758 O O . MET A 1 99 ? 0.510 1.139 7.366 1.00 93.50 99 MET A O 1
ATOM 762 N N . LYS A 1 100 ? 1.043 0.391 9.420 1.00 95.75 100 LYS A N 1
ATOM 763 C CA . LYS A 1 100 ? 2.487 0.428 9.194 1.00 95.75 100 LYS A CA 1
ATOM 764 C C . LYS A 1 100 ? 2.913 -0.537 8.088 1.00 95.75 100 LYS A C 1
ATOM 766 O O . LYS A 1 100 ? 3.629 -0.124 7.186 1.00 95.75 100 LYS A O 1
ATOM 771 N N . THR A 1 101 ? 2.417 -1.773 8.092 1.00 94.75 101 THR A N 1
ATOM 772 C CA . THR A 1 101 ? 2.700 -2.742 7.021 1.00 94.75 101 THR A CA 1
ATOM 773 C C . THR A 1 101 ? 2.222 -2.252 5.649 1.00 94.75 101 THR A C 1
ATOM 775 O O . THR A 1 101 ? 2.936 -2.418 4.660 1.00 94.75 101 THR A O 1
ATOM 778 N N . VAL A 1 102 ? 1.054 -1.606 5.565 1.00 94.12 102 VAL A N 1
ATOM 779 C CA . VAL A 1 102 ? 0.551 -1.012 4.310 1.00 94.12 102 VAL A CA 1
ATOM 780 C C . VAL A 1 102 ? 1.422 0.167 3.860 1.00 94.12 102 VAL A C 1
ATOM 782 O O . VAL A 1 102 ? 1.716 0.301 2.667 1.00 94.12 102 VAL A O 1
A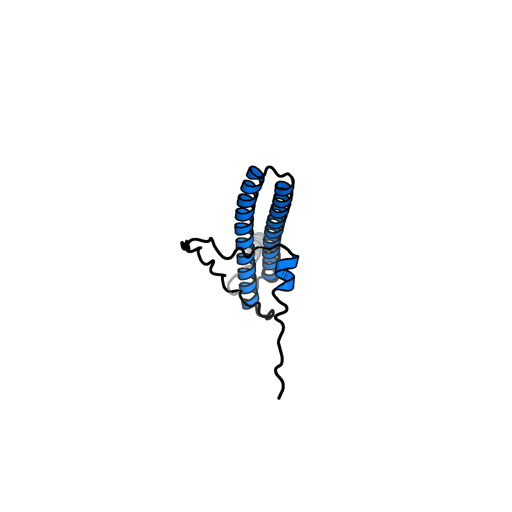TOM 785 N N . ALA A 1 103 ? 1.890 0.997 4.795 1.00 94.62 103 ALA A N 1
ATOM 786 C CA . ALA A 1 103 ? 2.815 2.089 4.503 1.00 94.62 103 ALA A CA 1
ATOM 787 C C . ALA A 1 103 ? 4.173 1.571 3.996 1.00 94.62 103 ALA A C 1
ATOM 789 O O . ALA A 1 103 ? 4.672 2.063 2.982 1.00 94.62 103 ALA A O 1
ATOM 790 N N . ASP A 1 104 ? 4.725 0.541 4.639 1.00 95.19 104 ASP A N 1
ATOM 791 C CA . ASP A 1 104 ? 5.975 -0.107 4.230 1.00 95.19 104 ASP A CA 1
ATOM 792 C C . ASP A 1 104 ? 5.824 -0.754 2.841 1.00 95.19 104 ASP A C 1
ATOM 794 O O . ASP A 1 104 ? 6.633 -0.508 1.952 1.00 95.19 104 ASP A O 1
ATOM 798 N N . THR A 1 105 ? 4.709 -1.442 2.579 1.00 93.81 105 THR A N 1
ATOM 799 C CA . THR A 1 105 ? 4.383 -1.999 1.248 1.00 93.81 105 THR A CA 1
ATOM 800 C C . THR A 1 105 ? 4.290 -0.905 0.174 1.00 93.81 105 THR A C 1
ATOM 802 O O . THR A 1 105 ? 4.735 -1.070 -0.964 1.00 93.81 105 THR A O 1
ATOM 805 N N . THR A 1 106 ? 3.716 0.249 0.522 1.00 92.44 106 THR A N 1
ATOM 806 C CA . THR A 1 106 ? 3.634 1.403 -0.384 1.00 92.44 106 THR A CA 1
ATOM 807 C C . THR A 1 106 ? 5.019 1.972 -0.678 1.00 92.44 106 THR A C 1
ATOM 809 O O . THR A 1 106 ? 5.305 2.334 -1.822 1.00 92.44 106 THR A O 1
ATOM 812 N N . LYS A 1 107 ? 5.897 2.026 0.327 1.00 94.25 107 LYS A N 1
ATOM 813 C CA . LYS A 1 107 ? 7.297 2.424 0.167 1.00 94.25 107 LYS A CA 1
ATOM 814 C C . LYS A 1 107 ? 8.054 1.447 -0.734 1.00 94.25 107 LYS A C 1
ATOM 816 O O . LYS A 1 107 ? 8.705 1.903 -1.670 1.00 94.25 107 LYS A O 1
ATOM 821 N N . ASP A 1 108 ? 7.899 0.143 -0.525 1.00 92.75 108 ASP A N 1
ATOM 822 C CA . ASP A 1 108 ? 8.522 -0.894 -1.355 1.00 92.75 108 ASP A CA 1
ATOM 823 C C . ASP A 1 108 ? 8.112 -0.764 -2.824 1.00 92.75 108 ASP A C 1
ATOM 825 O O . ASP A 1 108 ? 8.931 -0.926 -3.729 1.00 92.75 108 ASP A O 1
ATOM 829 N N . LEU A 1 109 ? 6.862 -0.377 -3.083 1.00 90.19 109 LEU A N 1
ATOM 830 C CA . LEU A 1 109 ? 6.390 -0.098 -4.433 1.00 90.19 109 LEU A CA 1
ATOM 831 C C . LEU A 1 109 ? 7.066 1.130 -5.068 1.00 90.19 109 LEU A C 1
ATOM 833 O O . LEU A 1 109 ? 7.384 1.113 -6.261 1.00 90.19 109 LEU A O 1
ATOM 837 N N . PHE A 1 110 ? 7.305 2.194 -4.300 1.00 89.19 110 PHE A N 1
ATOM 838 C CA . PHE A 1 110 ? 8.091 3.336 -4.778 1.00 89.19 110 PHE A CA 1
ATOM 839 C C . PHE A 1 110 ? 9.553 2.954 -5.025 1.00 89.19 110 PHE A C 1
ATOM 841 O O . PHE A 1 110 ? 10.126 3.345 -6.046 1.00 89.19 110 PHE A O 1
ATOM 848 N N . ASP A 1 111 ? 10.142 2.157 -4.138 1.00 91.00 111 ASP A N 1
ATOM 849 C CA . ASP A 1 111 ? 11.516 1.684 -4.269 1.00 91.00 111 ASP A CA 1
ATOM 850 C C . ASP A 1 111 ? 11.670 0.739 -5.476 1.00 91.00 111 ASP A C 1
ATOM 852 O O . ASP A 1 111 ? 12.658 0.841 -6.206 1.00 91.00 111 ASP A O 1
ATOM 856 N N . LEU A 1 112 ? 10.671 -0.101 -5.774 1.00 88.50 112 LEU A N 1
ATOM 857 C CA . LEU A 1 112 ? 10.604 -0.913 -6.995 1.00 88.50 112 LEU A CA 1
ATOM 858 C C . LEU A 1 112 ? 10.606 -0.031 -8.249 1.00 88.50 112 LEU A C 1
ATOM 860 O O . LEU A 1 112 ? 11.363 -0.279 -9.191 1.00 88.50 112 LEU A O 1
ATOM 864 N N . GLN A 1 113 ? 9.773 1.013 -8.267 1.00 85.00 113 GLN A N 1
ATOM 865 C CA . GLN A 1 113 ? 9.709 1.947 -9.389 1.00 85.00 113 GLN A CA 1
ATOM 866 C C . GLN A 1 113 ? 11.043 2.677 -9.582 1.00 85.00 113 GLN A C 1
ATOM 868 O O . GLN A 1 113 ? 11.489 2.847 -10.718 1.00 85.00 113 GLN A O 1
ATOM 873 N N 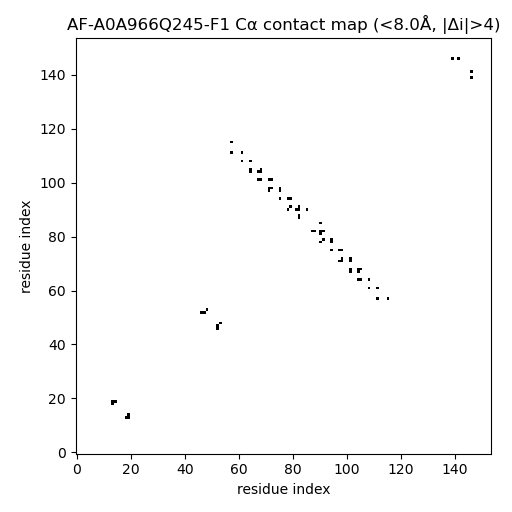. LYS A 1 114 ? 11.697 3.078 -8.487 1.00 88.12 114 LYS A N 1
ATOM 874 C CA . LYS A 1 114 ? 13.015 3.715 -8.525 1.00 88.12 114 LYS A CA 1
ATOM 875 C C . LYS A 1 114 ? 14.081 2.761 -9.061 1.00 88.12 114 LYS A C 1
ATOM 877 O O . LYS A 1 114 ? 14.724 3.100 -10.043 1.00 88.12 114 LYS A O 1
ATOM 882 N N . LYS A 1 115 ? 14.190 1.546 -8.514 1.00 86.44 115 LYS A N 1
ATOM 883 C CA . LYS A 1 115 ? 15.138 0.522 -8.988 1.00 86.44 115 LYS A CA 1
ATOM 884 C C . LYS A 1 115 ? 14.931 0.190 -10.461 1.00 86.44 115 LYS A C 1
ATOM 886 O O . LYS A 1 115 ? 15.893 0.126 -11.208 1.00 86.44 115 LYS A O 1
ATOM 891 N N . THR A 1 116 ? 13.685 0.046 -10.905 1.00 83.19 116 THR A N 1
ATOM 892 C CA . THR A 1 116 ? 13.381 -0.233 -12.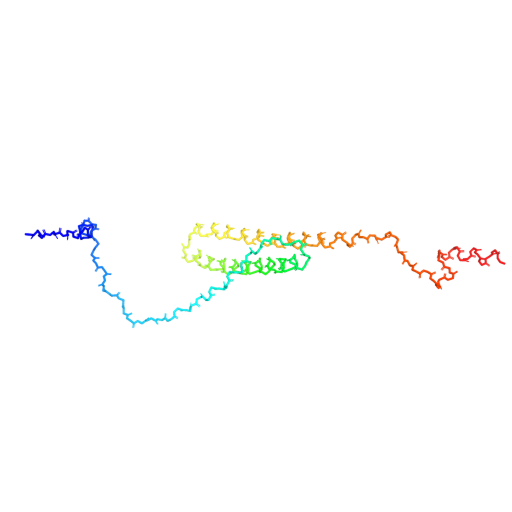319 1.00 83.19 116 THR A CA 1
ATOM 893 C C . THR A 1 116 ? 13.770 0.939 -13.213 1.00 83.19 116 THR A C 1
ATOM 895 O O . THR A 1 116 ? 14.309 0.739 -14.298 1.00 83.19 116 THR A O 1
ATOM 898 N N . LYS A 1 117 ? 13.541 2.177 -12.759 1.00 81.69 117 LYS A N 1
ATOM 899 C CA . LYS A 1 117 ? 13.992 3.374 -13.472 1.00 81.69 117 LYS A CA 1
ATOM 900 C C . LYS A 1 117 ? 15.513 3.494 -13.483 1.00 81.69 117 LYS A C 1
ATOM 902 O O . LYS A 1 117 ? 16.035 3.931 -14.494 1.00 81.69 117 LYS A O 1
ATOM 907 N N . ASP A 1 118 ? 16.209 3.108 -12.421 1.00 82.44 118 ASP A N 1
ATOM 908 C CA . ASP A 1 118 ? 17.673 3.125 -12.362 1.00 82.44 118 ASP A CA 1
ATOM 909 C C . ASP A 1 118 ? 18.267 2.037 -13.281 1.00 82.44 118 ASP A C 1
ATOM 911 O O . ASP A 1 118 ? 19.184 2.319 -14.048 1.00 82.44 118 ASP A O 1
ATOM 915 N N . LEU A 1 119 ? 17.674 0.835 -13.305 1.00 76.88 119 LEU A N 1
ATOM 916 C CA . LEU A 1 119 ? 18.041 -0.263 -14.211 1.00 76.88 119 LEU A CA 1
ATOM 917 C C . LEU A 1 119 ? 17.800 0.098 -15.687 1.00 76.88 119 LEU A C 1
ATOM 919 O O . LEU A 1 119 ? 18.681 -0.096 -16.516 1.00 76.88 119 LEU A O 1
ATOM 923 N N . LYS A 1 120 ? 16.640 0.685 -16.019 1.00 72.69 120 LYS A N 1
ATOM 924 C CA . LYS A 1 120 ? 16.331 1.182 -17.378 1.00 72.69 120 LYS A CA 1
ATOM 925 C C . LYS A 1 120 ? 17.046 2.500 -17.712 1.00 72.69 120 LYS A C 1
ATOM 927 O O . LYS A 1 120 ? 17.211 2.863 -18.872 1.00 72.69 120 LYS A O 1
ATOM 932 N N . GLY A 1 121 ? 17.417 3.264 -16.692 1.00 58.78 121 GLY A N 1
ATOM 933 C CA . GLY A 1 121 ? 18.025 4.594 -16.760 1.00 58.78 121 GLY A CA 1
ATOM 934 C C . GLY A 1 121 ? 19.544 4.570 -16.866 1.00 58.78 121 GLY A C 1
ATOM 935 O O . GLY A 1 121 ? 20.123 5.590 -17.236 1.00 58.78 121 GLY A O 1
ATOM 936 N N . GLY A 1 122 ? 20.171 3.411 -16.647 1.00 51.50 122 GLY A N 1
ATOM 937 C CA . GLY A 1 122 ? 21.568 3.161 -17.002 1.00 51.50 122 GLY A CA 1
ATOM 938 C C . GLY A 1 122 ? 21.879 3.417 -18.484 1.00 51.50 122 GLY A C 1
ATOM 939 O O . GLY A 1 122 ? 23.013 3.753 -18.802 1.00 51.50 122 GLY A O 1
ATOM 940 N N . ASP A 1 123 ? 20.870 3.377 -19.367 1.00 50.97 123 ASP A N 1
ATOM 941 C CA . ASP A 1 123 ? 20.995 3.750 -20.786 1.00 50.97 123 ASP A CA 1
ATOM 942 C C . ASP A 1 123 ? 20.513 5.178 -21.112 1.00 50.97 123 ASP A C 1
ATOM 944 O O . ASP A 1 123 ? 20.847 5.712 -22.165 1.00 50.97 123 ASP A O 1
ATOM 948 N N . ASN A 1 124 ? 19.793 5.856 -20.211 1.00 48.75 124 ASN A N 1
ATOM 949 C CA . ASN A 1 124 ? 19.373 7.255 -20.417 1.00 48.75 124 ASN A CA 1
ATOM 950 C C . ASN A 1 124 ? 20.387 8.277 -19.871 1.00 48.75 124 ASN A C 1
ATOM 952 O O . ASN A 1 124 ? 20.246 9.473 -20.107 1.00 48.75 124 ASN A O 1
ATOM 956 N N . ASN A 1 125 ? 21.427 7.800 -19.180 1.00 45.62 125 ASN A N 1
ATOM 957 C CA . ASN A 1 125 ? 22.689 8.519 -18.985 1.00 45.62 125 ASN A CA 1
ATOM 958 C C . ASN A 1 125 ? 23.780 8.023 -19.948 1.00 45.62 125 ASN A C 1
ATOM 960 O O . ASN A 1 125 ? 24.968 8.263 -19.732 1.00 45.62 125 ASN A O 1
ATOM 964 N N . LYS A 1 126 ? 23.399 7.369 -21.051 1.00 47.09 126 LYS A N 1
ATOM 965 C CA . LYS A 1 126 ? 24.275 7.253 -22.208 1.00 47.09 126 LYS A CA 1
ATOM 966 C C . LYS A 1 126 ? 24.280 8.604 -22.916 1.00 47.09 126 LYS A C 1
ATOM 968 O O . LYS A 1 126 ? 23.493 8.865 -23.814 1.00 47.09 126 LYS A O 1
ATOM 973 N N . LYS A 1 127 ? 25.215 9.439 -22.466 1.00 46.16 127 LYS A N 1
ATOM 974 C CA . LYS A 1 127 ? 25.874 10.467 -23.264 1.00 46.16 127 LYS A CA 1
ATOM 975 C C . LYS A 1 127 ? 24.966 11.575 -23.834 1.00 46.16 127 LYS A C 1
ATOM 977 O O . LYS A 1 127 ? 24.480 11.518 -24.955 1.00 46.16 127 LYS A O 1
ATOM 982 N N . LEU A 1 128 ? 24.966 12.700 -23.121 1.00 46.03 128 LEU A N 1
ATOM 983 C CA . LEU A 1 128 ? 25.082 14.019 -23.763 1.00 46.03 128 LEU A CA 1
ATOM 984 C C . LEU A 1 128 ? 26.504 14.265 -24.328 1.00 46.03 128 LEU A C 1
ATOM 986 O O . LEU A 1 128 ? 26.819 15.385 -24.714 1.00 46.03 128 LEU A O 1
ATOM 990 N N . ASP A 1 129 ? 27.355 13.236 -24.404 1.00 48.91 129 ASP A N 1
ATOM 991 C CA . ASP A 1 129 ? 28.662 13.301 -25.052 1.00 48.91 129 ASP A CA 1
ATOM 992 C C . ASP A 1 129 ? 28.585 12.637 -26.426 1.00 48.91 129 ASP A C 1
ATOM 994 O O . ASP A 1 129 ? 28.376 11.436 -26.532 1.00 48.91 129 ASP A O 1
ATOM 998 N N . GLU A 1 130 ? 28.844 13.397 -27.480 1.00 51.06 130 GLU A N 1
ATOM 999 C CA . GLU A 1 130 ? 28.975 12.881 -28.848 1.00 51.06 130 GLU A CA 1
ATOM 1000 C C . GLU A 1 130 ? 27.640 12.471 -29.468 1.00 51.06 130 GLU A C 1
ATOM 1002 O O . GLU A 1 130 ? 27.386 11.333 -29.869 1.00 51.06 130 GLU A O 1
ATOM 1007 N N . THR A 1 131 ? 26.816 13.487 -29.685 1.00 48.09 131 THR A N 1
ATOM 1008 C CA . THR A 1 131 ? 26.023 13.565 -30.900 1.00 48.09 131 THR A CA 1
ATOM 1009 C C . THR A 1 131 ? 26.954 13.299 -32.094 1.00 48.09 131 THR A C 1
ATOM 1011 O O . THR A 1 131 ? 27.587 14.210 -32.625 1.00 48.09 131 THR A O 1
ATOM 1014 N N . ASN A 1 132 ? 27.029 12.042 -32.538 1.00 49.91 132 ASN A N 1
ATOM 1015 C CA . ASN A 1 132 ? 27.245 11.693 -33.938 1.00 49.91 132 ASN A CA 1
ATOM 1016 C C . ASN A 1 132 ? 26.065 12.294 -34.719 1.00 49.91 132 ASN A C 1
ATOM 1018 O O . ASN A 1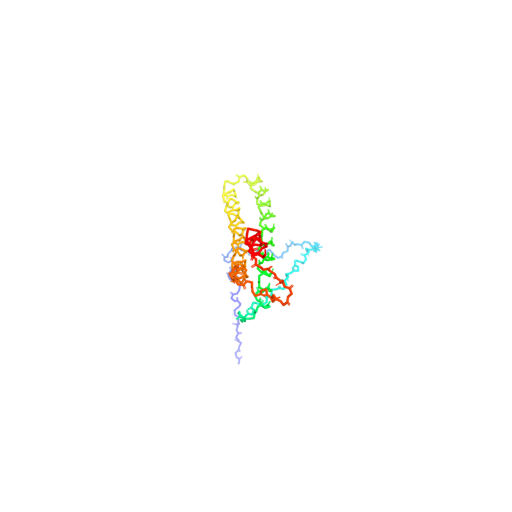 132 ? 25.148 11.606 -35.159 1.00 49.91 132 ASN A O 1
ATOM 1022 N N . VAL A 1 133 ? 26.047 13.625 -34.823 1.00 55.84 133 VAL A N 1
ATOM 1023 C CA . VAL A 1 133 ? 25.316 14.302 -35.876 1.00 55.84 133 VAL A CA 1
ATOM 1024 C C . VAL A 1 133 ? 26.038 13.846 -37.130 1.00 55.84 133 VAL A C 1
ATOM 1026 O O . VAL A 1 133 ? 27.213 14.146 -37.319 1.00 55.84 133 VAL A O 1
ATOM 1029 N N . THR A 1 134 ? 25.378 13.078 -37.981 1.00 54.03 134 THR A N 1
ATOM 1030 C CA . THR A 1 134 ? 25.838 12.911 -39.355 1.00 54.03 134 THR A CA 1
ATOM 1031 C C . THR A 1 134 ? 25.674 14.277 -40.024 1.00 54.03 134 THR A C 1
ATOM 1033 O O . THR A 1 134 ? 24.602 14.632 -40.515 1.00 54.03 134 THR A O 1
ATOM 1036 N N . ILE A 1 135 ? 26.716 15.108 -39.921 1.00 55.31 135 ILE A N 1
ATOM 1037 C CA . ILE A 1 135 ? 26.796 16.461 -40.479 1.00 55.31 135 ILE A CA 1
ATOM 1038 C C . ILE A 1 135 ? 27.122 16.338 -41.974 1.00 55.31 135 ILE A C 1
ATOM 1040 O O . ILE A 1 135 ? 28.167 16.776 -42.431 1.00 55.31 135 ILE A O 1
ATOM 1044 N N . ASP A 1 136 ? 26.230 15.739 -42.761 1.00 57.59 136 ASP A N 1
ATOM 1045 C CA . ASP A 1 136 ? 26.451 15.629 -44.214 1.00 57.59 136 ASP A CA 1
ATOM 1046 C C . ASP A 1 136 ? 25.957 16.872 -44.977 1.00 57.59 136 ASP A C 1
ATOM 1048 O O . ASP A 1 136 ? 26.190 17.010 -46.177 1.00 57.59 136 ASP A O 1
ATOM 1052 N N . LYS A 1 137 ? 25.259 17.800 -44.302 1.00 61.06 137 LYS A N 1
ATOM 1053 C CA . LYS A 1 137 ? 24.674 19.005 -44.928 1.00 61.06 137 LYS A CA 1
ATOM 1054 C C . LYS A 1 137 ? 24.790 20.307 -44.126 1.00 61.06 137 LYS A C 1
ATOM 1056 O O . LYS A 1 137 ? 24.263 21.321 -44.583 1.00 61.06 137 LYS A O 1
ATOM 1061 N N . ALA A 1 138 ? 25.446 20.337 -42.962 1.00 64.62 138 ALA A N 1
ATOM 1062 C CA . ALA A 1 138 ? 25.660 21.616 -42.277 1.00 64.62 138 ALA A CA 1
ATOM 1063 C C . ALA A 1 138 ? 26.930 22.281 -42.819 1.00 64.62 138 ALA A C 1
ATOM 1065 O O . ALA A 1 138 ? 28.040 21.818 -42.581 1.00 64.62 138 ALA A O 1
ATOM 1066 N N . VAL A 1 139 ? 26.755 23.378 -43.556 1.00 66.44 139 VAL A N 1
ATOM 1067 C CA . VAL A 1 139 ? 27.855 24.163 -44.149 1.00 66.44 139 VAL A CA 1
ATOM 1068 C C . VAL A 1 139 ? 28.615 24.981 -43.087 1.00 66.44 139 VAL A C 1
ATOM 1070 O O . VAL A 1 139 ? 29.683 25.515 -43.364 1.00 66.44 139 VAL A O 1
ATOM 1073 N N . PHE A 1 140 ? 28.105 25.053 -41.852 1.00 67.62 140 PHE A N 1
ATOM 1074 C CA . PHE A 1 140 ? 28.813 25.624 -40.708 1.00 67.62 140 PHE A CA 1
ATOM 1075 C C . PHE A 1 140 ? 28.217 25.106 -39.391 1.00 67.62 140 PHE A C 1
ATOM 1077 O O . PHE A 1 140 ? 27.004 25.170 -39.192 1.00 67.62 140 PHE A O 1
ATOM 1084 N N . VAL A 1 141 ? 29.065 24.612 -38.490 1.00 71.38 141 VAL A N 1
ATOM 1085 C CA . VAL A 1 141 ? 28.711 24.216 -37.118 1.00 71.38 141 VAL A CA 1
ATOM 1086 C C . VAL A 1 141 ? 29.635 24.963 -36.161 1.00 71.38 141 VAL A C 1
ATOM 1088 O O . VAL A 1 141 ? 30.809 24.635 -36.041 1.00 71.38 141 VAL A O 1
ATOM 1091 N N . GLY A 1 142 ? 29.106 26.005 -35.524 1.00 77.69 142 GLY A N 1
ATOM 1092 C CA . GLY A 1 142 ? 29.844 26.894 -34.629 1.00 77.69 142 GLY A CA 1
ATOM 1093 C C . GLY A 1 142 ? 28.927 27.950 -34.016 1.00 77.69 142 GLY A C 1
ATOM 1094 O O . GLY A 1 142 ? 27.726 27.995 -34.301 1.00 77.69 142 GLY A O 1
ATOM 1095 N N . THR A 1 143 ? 29.480 28.807 -33.163 1.00 77.12 143 THR A N 1
ATOM 1096 C CA . THR A 1 143 ? 28.729 29.915 -32.554 1.00 77.12 143 THR A CA 1
ATOM 1097 C C . THR A 1 143 ? 28.495 31.046 -33.563 1.00 77.12 143 THR A C 1
ATOM 1099 O O . THR A 1 143 ? 29.252 31.229 -34.518 1.00 77.12 143 THR A O 1
ATOM 1102 N N . THR A 1 144 ? 27.457 31.863 -33.356 1.00 75.62 144 THR A N 1
ATOM 1103 C CA . THR A 1 144 ? 27.167 33.022 -34.227 1.00 75.62 144 THR A CA 1
ATOM 1104 C C . THR A 1 144 ? 28.330 34.018 -34.299 1.00 75.62 144 THR A C 1
ATOM 1106 O O . THR A 1 144 ? 28.498 34.690 -35.317 1.00 75.62 144 THR A O 1
ATOM 1109 N N . ALA A 1 145 ? 29.170 34.078 -33.259 1.00 77.62 145 ALA A N 1
ATOM 1110 C CA . ALA A 1 145 ? 30.386 34.887 -33.225 1.00 77.62 145 ALA A CA 1
ATOM 1111 C C . ALA A 1 145 ? 31.462 34.390 -34.210 1.00 77.62 145 ALA A C 1
ATOM 1113 O O . ALA A 1 145 ? 32.095 35.200 -34.889 1.00 77.62 145 ALA A O 1
ATOM 1114 N N . GLU A 1 146 ? 31.641 33.074 -34.337 1.00 77.88 146 GLU A N 1
ATOM 1115 C CA . GLU A 1 146 ? 32.614 32.474 -35.262 1.00 77.88 146 GLU A CA 1
ATOM 1116 C C . GLU A 1 146 ? 32.173 32.620 -36.725 1.00 77.88 146 GLU A C 1
ATOM 1118 O O . GLU A 1 146 ? 33.004 32.894 -37.594 1.00 77.88 146 GLU A O 1
ATOM 1123 N N . LEU A 1 147 ? 30.862 32.544 -36.989 1.00 78.12 147 LEU A N 1
ATOM 1124 C CA . LEU A 1 147 ? 30.286 32.834 -38.308 1.00 78.12 147 LEU A CA 1
ATOM 1125 C C . LEU A 1 147 ? 30.610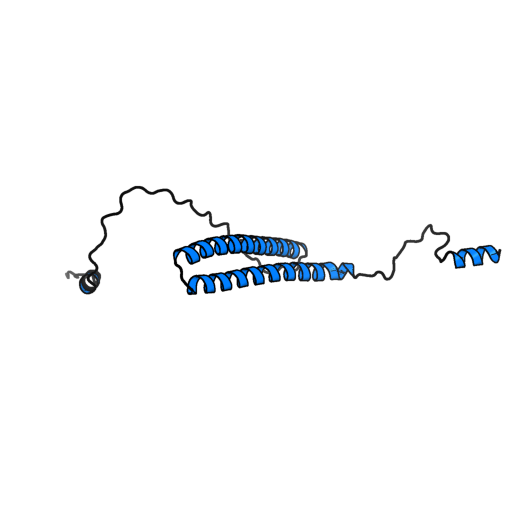 34.275 -38.750 1.00 78.12 147 LEU A C 1
ATOM 1127 O O . LEU A 1 147 ? 31.061 34.513 -39.870 1.00 78.12 147 LEU A O 1
ATOM 1131 N N . LEU A 1 148 ? 30.421 35.245 -37.850 1.00 80.19 148 LEU A N 1
ATOM 1132 C CA . LEU A 1 148 ? 30.717 36.661 -38.090 1.00 80.19 148 LEU A CA 1
ATOM 1133 C C . LEU A 1 148 ? 32.206 36.916 -38.348 1.00 80.19 148 LEU A C 1
ATOM 1135 O O . LEU A 1 148 ? 32.545 37.770 -39.165 1.00 80.19 148 LEU A O 1
ATOM 1139 N N . HIS A 1 149 ? 33.095 36.173 -37.688 1.00 80.12 149 HIS A N 1
ATOM 1140 C CA .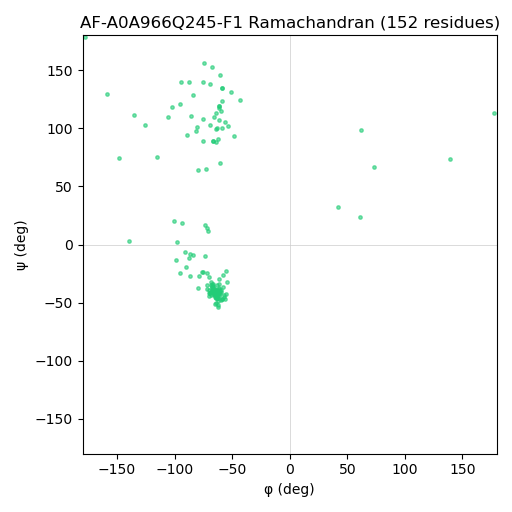 HIS A 1 149 ? 34.534 36.297 -37.907 1.00 80.12 149 HIS A CA 1
ATOM 1141 C C . HIS A 1 149 ? 34.949 35.804 -39.302 1.00 80.12 149 HIS A C 1
ATOM 1143 O O . HIS A 1 149 ? 35.695 36.491 -39.998 1.00 80.12 149 HIS A O 1
ATOM 1149 N N . GLN A 1 150 ? 34.410 34.667 -39.758 1.00 79.81 150 GLN A N 1
ATOM 1150 C CA . GLN A 1 150 ? 34.679 34.154 -41.108 1.00 79.81 150 GLN A CA 1
ATOM 1151 C C . GLN A 1 150 ? 34.114 35.047 -42.220 1.00 79.81 150 GLN A C 1
ATOM 1153 O O . GLN A 1 150 ? 34.737 35.170 -43.273 1.00 79.81 150 GLN A O 1
ATOM 1158 N N . LEU A 1 151 ? 32.971 35.700 -41.989 1.00 78.38 151 LEU A N 1
ATOM 1159 C CA . LEU A 1 151 ? 32.394 36.668 -42.929 1.00 78.38 151 LEU A CA 1
ATOM 1160 C C . LEU A 1 151 ? 33.183 37.982 -43.001 1.00 78.38 151 LEU A C 1
ATOM 1162 O O . LEU A 1 151 ? 33.111 38.676 -44.009 1.00 78.38 151 LEU A O 1
ATOM 1166 N N . LYS A 1 152 ? 33.921 38.333 -41.943 1.00 80.06 152 LYS A N 1
ATOM 1167 C CA . LYS A 1 152 ? 34.688 39.585 -41.854 1.00 80.06 152 LYS A CA 1
ATOM 1168 C C . LYS A 1 152 ? 36.127 39.460 -42.370 1.00 80.06 152 LYS A C 1
ATOM 1170 O O . LYS A 1 152 ? 36.729 40.473 -42.703 1.00 80.06 152 LYS A O 1
ATOM 1175 N N . ASN A 1 153 ? 36.654 38.237 -42.455 1.00 65.88 153 ASN A N 1
ATOM 1176 C CA . ASN A 1 153 ? 37.952 37.916 -43.067 1.00 65.88 153 ASN A CA 1
ATOM 1177 C C . ASN A 1 153 ? 37.835 37.503 -44.553 1.00 65.88 153 ASN A C 1
ATOM 1179 O O . ASN A 1 153 ? 38.738 36.857 -45.088 1.00 65.88 153 ASN A O 1
ATOM 1183 N N . ARG A 1 154 ? 36.720 37.842 -45.205 1.00 50.78 154 ARG A N 1
ATOM 1184 C CA . ARG A 1 154 ? 36.462 37.654 -46.638 1.00 50.78 154 ARG A CA 1
ATOM 1185 C C . ARG A 1 154 ? 36.541 38.983 -47.375 1.00 50.78 154 ARG A C 1
ATOM 1187 O O . ARG A 1 154 ? 36.107 39.998 -46.790 1.00 50.78 154 ARG A O 1
#

Foldseek 3Di:
DDDDDDPDPPPVVCVVVPDDPPPDDDDPDPPPDPDPPPPDDDDDDDDDPDPVSVVVVLVVLLVVLVVLLVVLVVVLVVLVVVCVVVVDPVSVVVSVVSVVVSVVSVVVSVVSVVVVCVVVCVCVPPDVPDPPPVPPDDPDDDDPVVVVVVVVVD

Sequence (154 aa):
MAEYIIMKTGDALSNALGIENIVDIIPAAAKKLPLVVRSEQTVIDAPTENQADQDEDYRLARRTFRDLINKGNDAIEGIGDLAKESESPRAYEVMATLMKTVADTTKDLFDLQKKTKDLKGGDNNKKLDETNVTIDKAVFVGTTAELLHQLKNR

Radius of gyration: 35.29 Å; Cα contacts (8 Å, |Δi|>4): 38; chains: 1; bounding box: 69×111×76 Å

Nearest PDB structures (foldseek):
  7rro-assembly1_B0  TM=6.141E-01  e=1.938E+00  Bos taurus
  6msr-assembly1_C  TM=7.196E-01  e=4.171E+00  synthetic construct
  6naf-assembly1_A  TM=7.320E-01  e=6.524E+00  synthetic construct
  6msq-assembly1_A  TM=5.585E-01  e=3.444E+00  synthetic construct

pLDDT: mean 71.44, std 18.74, range [35.5, 95.75]

Secondary structure (DSSP, 8-state):
--------TTHHHHHHTT-----S---S--------------------S-HHHHHHHHHHHHHHHHHHHHHHHHHHHHHHHHHHHS--HHHHHHHHHHHHHHHHHHHHHHHHHHHHHHHHHTTTTS-SS------SS-S--S-HHHHHHHHH--